Protein AF-A0A9X6NL57-F1 (afdb_monomer)

Radius of gyration: 14.7 Å; Cα contacts (8 Å, |Δi|>4): 75; chains: 1; bounding box: 34×46×28 Å

Nearest PDB structures (foldseek):
  8tac-assembly2_B  TM=9.325E-01  e=3.168E-02  synthetic construct
  3zkc-assembly1_A  TM=8.499E-01  e=8.938E-02  Bacillus subtilis subsp. subtilis str. 168
  5j9i-assembly2_C  TM=7.681E-01  e=7.965E-02  Vibrio cholerae
  4ia8-assembly1_B  TM=6.341E-01  e=4.742E-02  Enterobacter sp. RFL1396
  5jaa-assembly1_B  TM=6.156E-01  e=4.476E-02  Vibrio cholerae O1 biovar El Tor str. N16961

Secondary structure (DSSP, 8-state):
-----SS-----SS-GGGHHHHHHTTT--HHHHHHHHTS-HHHHHHHHHT--SS--HHHHHHHHHHHHHTT--HHHHHHHHHHHHHHHHTT---

Solvent-accessible surface area (backbone atoms only — not comparable to full-atom values): 5609 Å² total; per-residue (Å²): 136,85,77,87,73,86,77,70,82,86,72,71,94,71,46,30,43,52,49,50,29,59,32,56,78,68,75,47,51,57,58,56,50,12,62,74,57,74,51,51,41,67,59,44,52,42,21,47,71,56,81,35,79,67,62,56,72,70,54,43,53,45,52,53,49,51,30,60,77,69,68,57,52,70,68,59,38,52,50,42,48,52,51,48,53,54,40,44,76,70,68,45,94,120

Sequence (94 aa):
MLGDYKGLPYKPEIKPQMLRYIRLSRNLTQADVAGKLGVSQRMISEYESGNVEDFSPNVYARVEELKRRYRIDRVEIDSYRKLMEIKSRRGYKV

Foldseek 3Di:
DPDPPPPDPPDQPDALLLVVLLQVLVPHDLCRVCVQLVHDSVVSVCSNVCVGGHDDPSSSVSVVVSCVVVVPDPVSSVVSVVVVVVCVVVVHDD

Structure (mmCIF, N/CA/C/O backbone):
data_AF-A0A9X6NL57-F1
#
_entry.id   AF-A0A9X6NL57-F1
#
loop_
_atom_site.group_PDB
_atom_site.id
_atom_site.type_symbol
_atom_site.label_atom_id
_atom_site.label_alt_id
_atom_site.label_comp_id
_atom_site.label_asym_id
_atom_site.label_entity_id
_atom_site.label_seq_id
_atom_site.pdbx_PDB_ins_code
_atom_site.Cartn_x
_atom_site.Cartn_y
_atom_site.Cartn_z
_atom_site.occupancy
_atom_site.B_iso_or_equiv
_atom_site.auth_seq_id
_atom_site.auth_comp_id
_atom_site.auth_asym_id
_atom_site.auth_atom_id
_atom_site.pdbx_PDB_model_num
ATOM 1 N N . MET A 1 1 ? 22.754 -27.639 -18.074 1.00 37.41 1 MET A N 1
ATOM 2 C CA . MET A 1 1 ? 2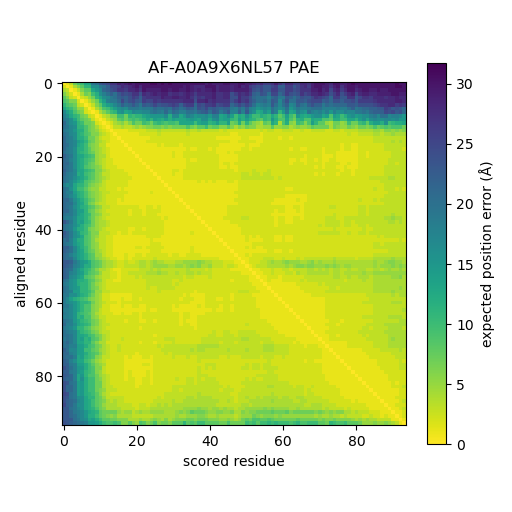3.411 -26.424 -17.552 1.00 37.41 1 MET A CA 1
ATOM 3 C C . MET A 1 1 ? 22.545 -25.867 -16.433 1.00 37.41 1 MET A C 1
ATOM 5 O O . MET A 1 1 ? 21.515 -25.276 -16.722 1.00 37.41 1 MET A O 1
ATOM 9 N N . LEU A 1 2 ? 22.893 -26.136 -15.172 1.00 44.88 2 LEU A N 1
ATOM 10 C CA . LEU A 1 2 ? 22.291 -25.451 -14.026 1.00 44.88 2 LEU A CA 1
ATOM 11 C C . LEU A 1 2 ? 23.082 -24.157 -13.830 1.00 44.88 2 LEU A C 1
ATOM 13 O O . LEU A 1 2 ? 24.257 -24.218 -13.492 1.00 44.88 2 LEU A O 1
ATOM 17 N N . GLY A 1 3 ? 22.472 -23.017 -14.150 1.00 47.06 3 GLY A N 1
ATOM 18 C CA . GLY A 1 3 ? 23.112 -21.711 -14.026 1.00 47.06 3 GLY A CA 1
ATOM 19 C C . GLY A 1 3 ? 23.390 -21.365 -12.565 1.00 47.06 3 GLY A C 1
ATOM 20 O O . GLY A 1 3 ? 22.487 -21.397 -11.727 1.00 47.06 3 GLY A O 1
ATOM 21 N N . ASP A 1 4 ? 24.645 -21.028 -12.282 1.00 48.81 4 ASP A N 1
ATOM 22 C CA . ASP A 1 4 ? 25.125 -20.484 -11.018 1.00 48.81 4 ASP A CA 1
ATOM 23 C C . ASP A 1 4 ? 24.477 -19.119 -10.726 1.00 48.81 4 ASP A C 1
ATOM 25 O O . ASP A 1 4 ? 24.979 -18.069 -11.114 1.00 48.81 4 ASP A O 1
ATOM 29 N N . TYR A 1 5 ? 23.358 -19.116 -9.996 1.00 51.66 5 TYR A N 1
ATOM 30 C CA . TYR A 1 5 ? 22.769 -17.899 -9.411 1.00 51.66 5 TYR A CA 1
ATOM 31 C C . TYR A 1 5 ? 23.273 -17.624 -7.981 1.00 51.66 5 TYR A C 1
ATOM 33 O O . TYR A 1 5 ? 22.676 -16.845 -7.238 1.00 51.66 5 TYR A O 1
ATOM 41 N N . LYS A 1 6 ? 24.376 -18.255 -7.561 1.00 47.62 6 LYS A N 1
ATOM 42 C CA . LYS A 1 6 ? 25.032 -17.985 -6.274 1.00 47.62 6 LYS A CA 1
ATOM 43 C C . LYS A 1 6 ? 25.957 -16.771 -6.409 1.00 47.62 6 LYS A C 1
ATOM 45 O O . LYS A 1 6 ? 27.160 -16.934 -6.559 1.00 47.62 6 LYS A O 1
ATOM 50 N N . GLY A 1 7 ? 25.411 -15.555 -6.366 1.00 57.38 7 GLY A N 1
ATOM 51 C CA . GLY A 1 7 ? 26.264 -14.360 -6.261 1.00 57.38 7 GLY A CA 1
ATOM 52 C C . GLY A 1 7 ? 25.703 -13.045 -6.788 1.00 57.38 7 GLY A C 1
ATOM 53 O O . GLY A 1 7 ? 26.331 -12.011 -6.585 1.00 57.38 7 GLY A O 1
ATOM 54 N N . LEU A 1 8 ? 24.533 -13.035 -7.428 1.00 55.00 8 LEU A N 1
ATOM 55 C CA . LEU A 1 8 ? 23.876 -11.772 -7.758 1.00 55.00 8 LEU A CA 1
ATO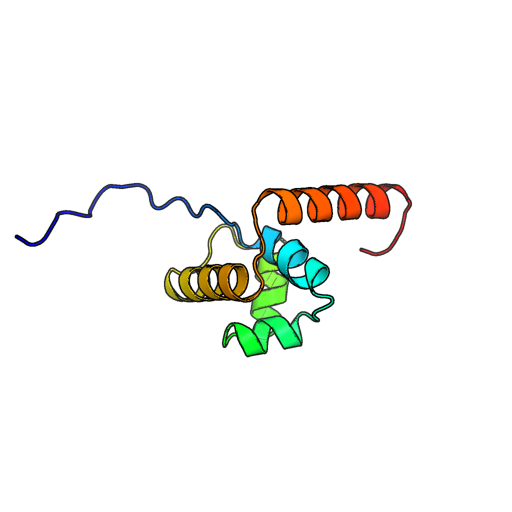M 56 C C . LEU A 1 8 ? 23.180 -11.237 -6.496 1.00 55.00 8 LEU A C 1
ATOM 58 O O . LEU A 1 8 ? 22.339 -11.951 -5.943 1.00 55.00 8 LEU A O 1
ATOM 62 N N . PRO A 1 9 ? 23.496 -10.019 -6.013 1.00 56.03 9 PRO A N 1
ATOM 63 C CA . PRO A 1 9 ? 22.764 -9.434 -4.901 1.00 56.03 9 PRO A CA 1
ATOM 64 C C . PRO A 1 9 ? 21.323 -9.209 -5.357 1.00 56.03 9 PRO A C 1
ATOM 66 O O . PRO A 1 9 ? 21.037 -8.320 -6.161 1.00 56.03 9 PRO A O 1
ATOM 69 N N . TYR A 1 10 ? 20.409 -10.050 -4.876 1.00 62.28 10 TYR A N 1
ATOM 70 C CA . TYR A 1 10 ? 18.983 -9.861 -5.088 1.00 62.28 10 TYR A CA 1
ATOM 71 C C . TYR A 1 10 ? 18.579 -8.545 -4.424 1.00 62.28 10 TYR A C 1
ATOM 73 O O . TYR A 1 10 ? 18.503 -8.449 -3.201 1.00 62.28 10 TYR A O 1
ATOM 81 N N . LYS A 1 11 ? 18.373 -7.511 -5.242 1.00 65.50 11 LYS A N 1
ATOM 82 C CA . LYS A 1 11 ? 17.929 -6.193 -4.798 1.00 65.50 11 LYS A CA 1
ATOM 83 C C . LYS A 1 11 ? 16.501 -5.979 -5.292 1.00 65.50 11 LYS A C 1
ATOM 85 O O . LYS A 1 11 ? 16.322 -5.719 -6.482 1.00 65.50 11 LYS A O 1
ATOM 90 N N . PRO A 1 12 ? 15.486 -6.088 -4.417 1.00 72.88 12 PRO A N 1
ATOM 91 C CA . PRO A 1 12 ? 14.104 -5.866 -4.814 1.00 72.88 12 PRO A CA 1
ATOM 92 C C . PRO A 1 12 ? 13.917 -4.454 -5.357 1.00 72.88 12 PRO A C 1
ATOM 94 O O . PRO A 1 12 ? 14.308 -3.475 -4.716 1.00 72.88 12 PRO A O 1
ATOM 97 N N . GLU A 1 13 ? 13.276 -4.339 -6.518 1.00 83.50 13 GLU A N 1
ATOM 98 C CA . GLU A 1 13 ? 12.913 -3.035 -7.083 1.00 83.50 13 GLU A CA 1
ATOM 99 C C . GLU A 1 13 ? 11.893 -2.313 -6.182 1.00 83.50 13 GLU A C 1
ATOM 101 O O . GLU A 1 13 ? 11.917 -1.088 -6.033 1.00 83.50 13 GLU A O 1
ATOM 106 N N . ILE A 1 14 ? 11.013 -3.086 -5.539 1.00 91.00 14 ILE A N 1
ATOM 107 C CA . ILE A 1 14 ? 9.975 -2.615 -4.622 1.00 91.00 14 ILE A CA 1
ATOM 108 C C . ILE A 1 14 ? 10.305 -3.078 -3.210 1.00 91.00 14 ILE A C 1
ATOM 110 O O . ILE A 1 14 ? 10.463 -4.273 -2.959 1.00 91.00 14 ILE A O 1
ATOM 114 N N . LYS A 1 15 ? 10.358 -2.121 -2.285 1.00 95.00 15 LYS A N 1
ATOM 115 C CA . LYS A 1 15 ? 10.609 -2.362 -0.863 1.00 95.00 15 LYS A CA 1
ATOM 116 C C . LYS A 1 15 ? 9.299 -2.468 -0.065 1.00 95.00 15 LYS A C 1
ATOM 118 O O . LYS A 1 15 ? 8.306 -1.866 -0.486 1.00 95.00 15 LYS A O 1
ATOM 123 N N . PRO A 1 16 ? 9.277 -3.167 1.085 1.00 96.50 16 PRO A N 1
ATOM 124 C CA . PRO A 1 16 ? 8.080 -3.345 1.915 1.00 96.50 16 PRO A CA 1
ATOM 125 C C . PRO A 1 16 ? 7.312 -2.062 2.238 1.00 96.50 16 PRO A C 1
ATOM 127 O O . PRO A 1 16 ? 6.101 -2.003 2.018 1.00 96.50 16 PRO A O 1
ATOM 130 N N . GLN A 1 17 ? 8.011 -0.992 2.616 1.00 95.50 17 GLN A N 1
ATOM 131 C CA . GLN A 1 17 ? 7.399 0.303 2.933 1.00 95.50 17 GLN A CA 1
ATOM 132 C C . GLN A 1 17 ? 6.621 0.927 1.762 1.00 95.50 17 GLN A C 1
ATOM 134 O O . GLN A 1 17 ? 5.714 1.736 1.964 1.00 95.50 17 GLN A O 1
ATOM 139 N N . MET A 1 18 ? 6.935 0.537 0.523 1.00 96.25 18 MET A N 1
ATOM 140 C CA . MET A 1 18 ? 6.252 1.034 -0.673 1.00 96.25 18 MET A CA 1
ATOM 141 C C . MET A 1 18 ? 4.871 0.400 -0.868 1.00 96.25 18 MET A C 1
ATOM 143 O O . MET A 1 18 ? 4.055 0.933 -1.625 1.00 96.25 18 MET A O 1
ATOM 147 N N . LEU A 1 19 ? 4.582 -0.708 -0.176 1.00 96.75 19 LEU A N 1
ATOM 148 C CA . LEU A 1 19 ? 3.310 -1.420 -0.281 1.00 96.75 19 LEU A CA 1
ATOM 149 C C . LEU A 1 19 ? 2.124 -0.532 0.099 1.00 96.75 19 LEU A C 1
ATOM 151 O O . LEU A 1 19 ? 1.062 -0.617 -0.517 1.00 96.75 19 LEU A O 1
ATOM 155 N N . ARG A 1 20 ? 2.342 0.401 1.029 1.00 97.00 20 ARG A N 1
ATOM 156 C CA . ARG A 1 20 ? 1.362 1.415 1.408 1.00 97.00 20 ARG A CA 1
A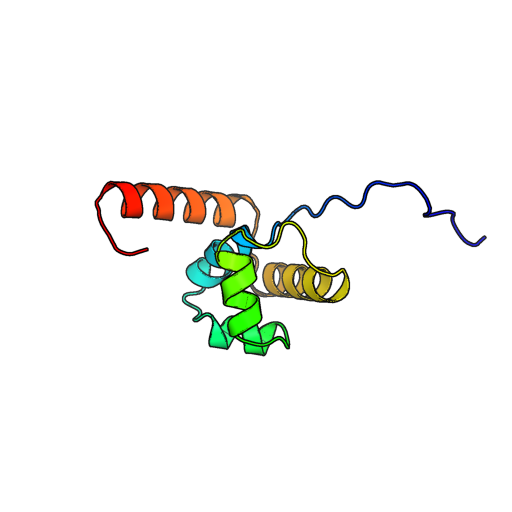TOM 157 C C . ARG A 1 20 ? 0.911 2.270 0.228 1.00 97.00 20 ARG A C 1
ATOM 159 O O . ARG A 1 20 ? -0.273 2.560 0.100 1.00 97.00 20 ARG A O 1
ATOM 166 N N . TYR A 1 21 ? 1.831 2.680 -0.639 1.00 96.94 21 TYR A N 1
ATOM 167 C CA . TYR A 1 21 ? 1.511 3.543 -1.779 1.00 96.94 21 TYR A CA 1
ATOM 168 C C . TYR A 1 21 ? 0.756 2.770 -2.861 1.00 96.94 21 TYR A C 1
ATOM 170 O O . TYR A 1 21 ? -0.242 3.267 -3.371 1.00 96.94 21 TYR A O 1
ATOM 178 N N . ILE A 1 22 ? 1.168 1.524 -3.121 1.00 96.38 22 ILE A N 1
ATOM 179 C CA . ILE A 1 22 ? 0.464 0.584 -4.011 1.00 96.38 22 ILE A CA 1
ATOM 180 C C . ILE A 1 22 ? -0.974 0.367 -3.522 1.00 96.38 22 ILE A C 1
ATOM 182 O O . ILE A 1 22 ? -1.930 0.424 -4.290 1.00 96.38 22 ILE A O 1
ATOM 186 N N . ARG A 1 23 ? -1.138 0.140 -2.217 1.00 97.19 23 ARG A N 1
ATOM 187 C CA . ARG A 1 23 ? -2.433 -0.071 -1.575 1.00 97.19 23 ARG A CA 1
ATOM 188 C C . ARG A 1 23 ? -3.345 1.148 -1.714 1.00 97.19 23 ARG A C 1
ATOM 190 O O . ARG A 1 23 ? -4.498 1.030 -2.134 1.00 97.19 23 ARG A O 1
ATOM 197 N N . LEU A 1 24 ? -2.832 2.318 -1.341 1.00 96.12 24 LEU A N 1
ATOM 198 C CA . LEU A 1 24 ? -3.593 3.564 -1.352 1.00 96.12 24 LEU A CA 1
ATOM 199 C C . LEU A 1 24 ? -3.939 4.019 -2.771 1.00 96.12 24 LEU A C 1
ATOM 201 O O . LEU A 1 24 ? -4.990 4.628 -2.951 1.00 96.12 24 LEU A O 1
ATOM 205 N N . SER A 1 25 ? -3.133 3.675 -3.782 1.00 96.31 25 SER A N 1
ATOM 206 C CA . SER A 1 25 ? -3.455 3.999 -5.176 1.00 96.31 25 SER A CA 1
ATOM 207 C C . SER A 1 25 ? -4.666 3.257 -5.732 1.00 96.31 25 SER A C 1
ATOM 209 O O . SER A 1 25 ? -5.236 3.640 -6.756 1.00 96.31 25 SER A O 1
ATOM 211 N N . ARG A 1 26 ? -5.122 2.227 -5.019 1.00 96.44 26 ARG A N 1
ATOM 212 C CA . ARG A 1 26 ? -6.331 1.465 -5.337 1.00 96.44 26 ARG A CA 1
ATOM 213 C C . ARG A 1 26 ? -7.368 1.498 -4.213 1.00 96.44 26 ARG A C 1
ATOM 215 O O . ARG A 1 26 ? -8.280 0.680 -4.220 1.00 96.44 26 ARG A O 1
ATOM 222 N N . ASN A 1 27 ? -7.255 2.444 -3.274 1.00 96.12 27 ASN A N 1
ATOM 223 C CA . ASN A 1 27 ? -8.171 2.612 -2.137 1.00 96.12 27 ASN A CA 1
ATOM 224 C C . ASN A 1 27 ? -8.369 1.335 -1.299 1.00 96.12 27 ASN A C 1
ATOM 226 O O . ASN A 1 27 ? -9.445 1.097 -0.758 1.00 96.12 27 ASN A O 1
ATOM 230 N N . LEU A 1 28 ? -7.334 0.502 -1.196 1.00 97.06 28 LEU A N 1
ATOM 231 C CA . LEU A 1 28 ? -7.407 -0.765 -0.477 1.00 97.06 28 LEU A CA 1
ATOM 232 C C . LEU A 1 28 ? -7.070 -0.582 1.014 1.00 97.06 28 LEU A C 1
ATOM 234 O O . LEU A 1 28 ? -6.229 0.242 1.398 1.00 97.06 28 LEU A O 1
ATOM 238 N N . THR A 1 29 ? -7.686 -1.385 1.878 1.00 98.00 29 THR A N 1
ATOM 239 C CA . THR A 1 29 ? -7.290 -1.508 3.289 1.00 98.00 29 THR A CA 1
ATOM 240 C C . THR A 1 29 ? -6.116 -2.478 3.443 1.00 98.00 29 THR A C 1
ATOM 242 O O . THR A 1 29 ? -5.770 -3.226 2.524 1.00 98.00 29 THR A O 1
ATOM 245 N N . GLN A 1 30 ? -5.451 -2.469 4.604 1.00 98.12 30 GLN A N 1
ATOM 246 C CA . GLN 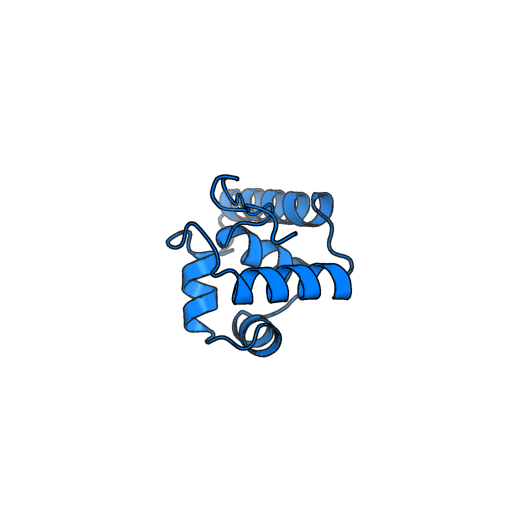A 1 30 ? -4.372 -3.430 4.870 1.00 98.12 30 GLN A CA 1
ATOM 247 C C . GLN A 1 30 ? -4.892 -4.875 4.855 1.00 98.12 30 GLN A C 1
ATOM 249 O O . GLN A 1 30 ? -4.178 -5.768 4.409 1.00 98.12 30 GLN A O 1
ATOM 254 N N . ALA A 1 31 ? -6.141 -5.100 5.280 1.00 98.31 31 ALA A N 1
ATOM 255 C CA . ALA A 1 31 ? -6.790 -6.406 5.211 1.00 98.31 31 ALA A CA 1
ATOM 256 C C . ALA A 1 31 ? -7.046 -6.846 3.759 1.00 98.31 31 ALA A C 1
ATOM 258 O O . ALA A 1 31 ? -6.783 -7.998 3.420 1.00 98.31 31 ALA A O 1
ATOM 259 N N . ASP A 1 32 ? -7.463 -5.929 2.878 1.00 98.31 32 ASP A N 1
ATOM 260 C CA . ASP A 1 32 ? -7.674 -6.247 1.459 1.00 98.31 32 ASP A CA 1
ATOM 261 C C . ASP A 1 32 ? -6.374 -6.676 0.777 1.00 98.31 32 ASP A C 1
ATOM 263 O O . ASP A 1 32 ? -6.342 -7.660 0.036 1.00 98.31 32 ASP A O 1
ATOM 267 N N . VAL A 1 33 ? -5.284 -5.943 1.025 1.00 97.94 33 VAL A N 1
ATOM 268 C CA . VAL A 1 33 ? -3.968 -6.288 0.471 1.00 97.94 33 VAL A CA 1
ATOM 269 C C . VAL A 1 33 ? -3.444 -7.581 1.079 1.00 97.94 33 VAL A C 1
ATOM 271 O O . VAL A 1 33 ? -2.909 -8.405 0.344 1.00 97.94 33 VAL A O 1
ATOM 274 N N . ALA A 1 34 ? -3.652 -7.809 2.377 1.00 98.31 34 ALA A N 1
ATOM 275 C CA . ALA A 1 34 ? -3.297 -9.063 3.032 1.00 98.31 34 ALA A CA 1
ATOM 276 C C . ALA A 1 34 ? -3.993 -10.264 2.376 1.00 98.31 34 ALA A C 1
ATOM 278 O O . ALA A 1 34 ? -3.327 -11.234 2.020 1.00 98.31 34 ALA A O 1
ATOM 279 N N . GLY A 1 35 ? -5.304 -10.163 2.130 1.00 98.12 35 GLY A N 1
ATOM 280 C CA . GLY A 1 35 ? -6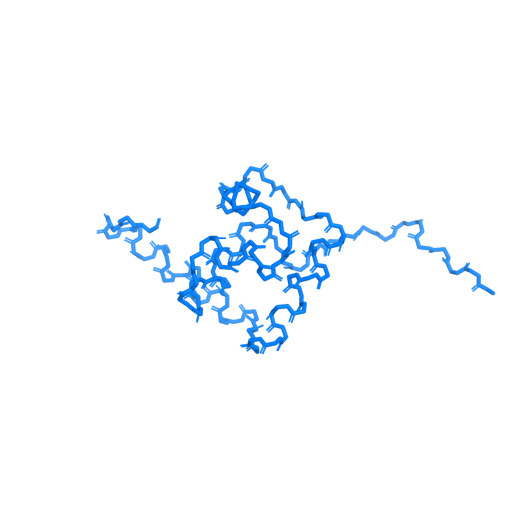.076 -11.198 1.441 1.00 98.12 35 GLY A CA 1
ATOM 281 C C . GLY A 1 35 ? -5.588 -11.442 0.012 1.00 98.12 35 GLY A C 1
ATOM 282 O O . GLY A 1 35 ? -5.407 -12.587 -0.392 1.00 98.12 35 GLY A O 1
ATOM 283 N N . LYS A 1 36 ? -5.286 -10.375 -0.740 1.00 97.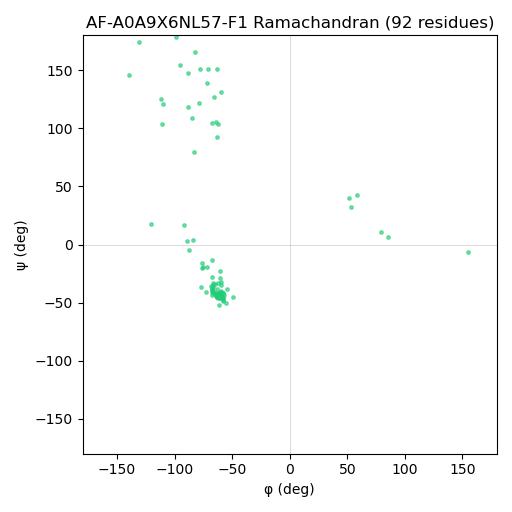06 36 LYS A N 1
ATOM 284 C CA . LYS A 1 36 ? -4.745 -10.481 -2.110 1.00 97.06 36 LYS A CA 1
ATOM 285 C C . LYS A 1 36 ? -3.348 -11.090 -2.152 1.00 97.06 36 LYS A C 1
ATOM 287 O O . LYS A 1 36 ? -3.035 -11.826 -3.080 1.00 97.06 36 LYS A O 1
ATOM 292 N N . LEU A 1 37 ? -2.516 -10.771 -1.165 1.00 97.06 37 LEU A N 1
ATOM 293 C CA . LEU A 1 37 ? -1.164 -11.296 -1.052 1.00 97.06 37 LEU A CA 1
ATOM 294 C C . LEU A 1 37 ? -1.114 -12.625 -0.310 1.00 97.06 37 LEU A C 1
ATOM 296 O O . LEU A 1 37 ? -0.033 -13.180 -0.250 1.00 97.06 37 LEU A O 1
ATOM 300 N N . GLY A 1 38 ? -2.205 -13.154 0.250 1.00 97.31 38 GLY A N 1
ATOM 301 C CA . GLY A 1 38 ? -2.199 -14.397 1.029 1.00 97.31 38 GLY A CA 1
ATOM 302 C C . GLY A 1 38 ? -1.267 -14.346 2.246 1.00 97.31 38 GLY A C 1
ATOM 303 O O . GLY A 1 38 ? -0.493 -15.279 2.472 1.00 97.31 38 GLY A O 1
ATOM 304 N N . VAL A 1 39 ? -1.279 -13.231 2.978 1.00 97.38 39 VAL A N 1
ATOM 305 C CA . VAL A 1 39 ? -0.526 -13.021 4.228 1.00 97.38 39 VAL A CA 1
ATOM 306 C C . VAL A 1 39 ? -1.453 -12.458 5.307 1.00 97.38 39 VAL A C 1
ATOM 308 O O . VAL A 1 39 ? -2.611 -12.150 5.040 1.00 97.38 39 VAL A O 1
ATOM 311 N N . SER A 1 40 ? -0.970 -12.315 6.542 1.00 98.12 40 SER A N 1
ATOM 312 C CA . SER A 1 40 ? -1.760 -11.690 7.608 1.00 98.12 40 SER A CA 1
ATOM 313 C C . SER A 1 40 ? -1.777 -10.162 7.481 1.00 98.12 40 SER A C 1
ATOM 315 O O . SER A 1 40 ? -0.807 -9.551 7.032 1.00 98.12 40 SER A O 1
ATOM 317 N N . GLN A 1 41 ? -2.853 -9.516 7.942 1.00 98.12 41 GLN A N 1
ATOM 318 C CA . GLN A 1 41 ? -2.918 -8.048 7.996 1.00 98.12 41 GLN A CA 1
ATOM 319 C C . GLN A 1 41 ? -1.803 -7.461 8.876 1.00 98.12 41 GLN A C 1
ATOM 321 O O . GLN A 1 41 ? -1.227 -6.432 8.525 1.00 98.12 41 GLN A O 1
ATOM 326 N N . ARG A 1 42 ? -1.420 -8.157 9.954 1.00 97.56 42 ARG A N 1
ATOM 327 C CA . ARG A 1 42 ? -0.269 -7.783 10.786 1.00 97.56 42 ARG A CA 1
ATOM 328 C C . ARG A 1 42 ? 1.024 -7.706 9.974 1.00 97.56 42 ARG A C 1
ATOM 330 O O . ARG A 1 42 ? 1.776 -6.754 10.132 1.00 97.56 42 ARG A O 1
ATOM 337 N N . MET A 1 43 ? 1.268 -8.672 9.088 1.00 97.19 43 MET A N 1
ATOM 338 C CA . MET A 1 43 ? 2.456 -8.674 8.231 1.00 97.19 43 MET A CA 1
ATOM 339 C C . MET A 1 43 ? 2.472 -7.469 7.281 1.00 97.19 43 MET A C 1
ATOM 341 O O . MET A 1 43 ? 3.518 -6.857 7.098 1.00 97.19 43 MET A O 1
ATOM 345 N N . ILE A 1 44 ? 1.312 -7.067 6.747 1.00 98.00 44 ILE A N 1
ATOM 346 C CA . ILE A 1 44 ? 1.193 -5.824 5.966 1.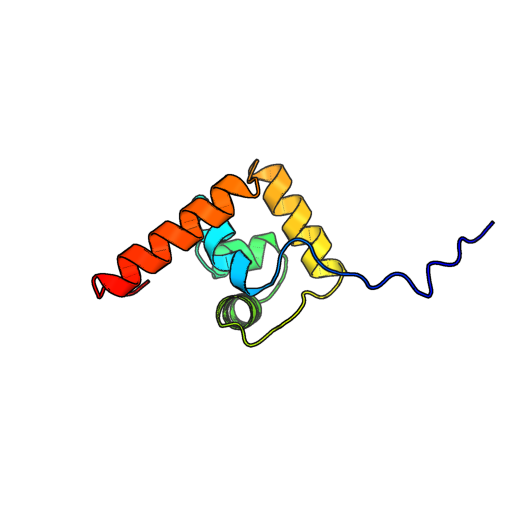00 98.00 44 ILE A CA 1
ATOM 347 C C . ILE A 1 44 ? 1.545 -4.603 6.818 1.00 98.00 44 ILE A C 1
ATOM 349 O O . ILE A 1 44 ? 2.278 -3.736 6.357 1.00 98.00 44 ILE A O 1
ATOM 353 N N . SER A 1 45 ? 1.072 -4.542 8.065 1.00 97.50 45 SER A N 1
ATOM 354 C CA . SER A 1 45 ? 1.411 -3.441 8.971 1.00 97.50 45 SER A CA 1
ATOM 355 C C . SER A 1 45 ? 2.919 -3.337 9.235 1.00 97.50 45 SER A C 1
ATOM 357 O O . SER A 1 45 ? 3.443 -2.228 9.245 1.00 97.50 45 SER A O 1
ATOM 359 N N . GLU A 1 46 ? 3.620 -4.461 9.415 1.00 96.81 46 GLU A N 1
ATOM 360 C CA . GLU A 1 46 ? 5.085 -4.483 9.593 1.00 96.81 46 GLU A CA 1
ATOM 361 C C . GLU A 1 46 ? 5.841 -4.079 8.320 1.00 96.81 46 GLU A C 1
ATOM 363 O O . GLU A 1 46 ? 6.864 -3.400 8.380 1.00 96.81 46 GLU A O 1
ATOM 368 N N . TYR A 1 47 ? 5.334 -4.459 7.146 1.00 97.25 47 TYR A N 1
ATOM 369 C CA . TYR A 1 47 ? 5.892 -3.987 5.880 1.00 97.25 47 TYR A CA 1
ATOM 370 C C . TYR A 1 47 ? 5.741 -2.472 5.729 1.00 97.25 47 TYR A C 1
ATOM 372 O O . TYR A 1 47 ? 6.689 -1.791 5.347 1.00 97.25 47 TYR A O 1
ATOM 380 N N . GLU A 1 48 ? 4.566 -1.930 6.052 1.00 96.12 48 GLU A N 1
ATOM 381 C CA . GLU A 1 48 ? 4.269 -0.504 5.892 1.00 96.12 48 GLU A CA 1
ATOM 382 C C . GLU A 1 48 ? 4.914 0.392 6.961 1.00 96.12 48 GLU A C 1
ATOM 384 O O . GLU A 1 48 ? 5.049 1.594 6.722 1.00 96.12 48 GLU A O 1
ATOM 389 N N . SER A 1 49 ? 5.315 -0.153 8.115 1.00 94.56 49 SER A N 1
ATOM 390 C CA . SER A 1 49 ? 5.989 0.607 9.180 1.00 94.56 49 SER A CA 1
ATOM 391 C C . SER A 1 49 ? 7.453 0.925 8.865 1.00 94.56 49 SER A C 1
ATOM 393 O O . SER A 1 49 ? 8.015 1.838 9.464 1.00 94.56 49 SER A O 1
ATOM 395 N N . GLY A 1 50 ? 8.064 0.197 7.923 1.00 91.19 50 GLY A N 1
ATOM 396 C CA . GLY A 1 50 ? 9.492 0.298 7.613 1.00 91.19 50 GLY A CA 1
ATOM 397 C C . GLY A 1 50 ? 10.392 -0.559 8.507 1.00 91.19 50 GLY A C 1
ATOM 398 O O . GLY A 1 50 ? 11.609 -0.476 8.378 1.00 91.19 50 GLY A O 1
ATOM 399 N N . ASN A 1 51 ? 9.819 -1.406 9.373 1.00 91.62 51 ASN A N 1
ATOM 400 C CA . ASN A 1 51 ? 10.582 -2.343 10.211 1.00 91.62 51 ASN A CA 1
ATOM 401 C C . ASN A 1 51 ? 11.180 -3.510 9.413 1.00 91.62 51 ASN A C 1
ATOM 403 O O . ASN A 1 51 ? 12.085 -4.191 9.889 1.00 91.62 51 ASN A O 1
ATOM 407 N N . VAL A 1 52 ? 10.645 -3.776 8.220 1.00 93.81 52 VAL A N 1
ATOM 408 C CA . VAL A 1 52 ? 11.091 -4.864 7.352 1.00 93.81 52 VAL A CA 1
ATOM 409 C C . VAL A 1 52 ? 11.799 -4.287 6.137 1.00 93.81 52 VAL A C 1
ATOM 411 O O . VAL A 1 52 ? 11.204 -3.549 5.355 1.00 93.81 52 VAL A O 1
ATOM 414 N N . GLU A 1 53 ? 13.061 -4.668 5.957 1.00 91.25 53 GLU A N 1
ATOM 415 C CA . GLU A 1 53 ? 13.890 -4.160 4.864 1.00 91.25 53 GLU A CA 1
ATOM 416 C C . GLU A 1 53 ? 13.566 -4.816 3.514 1.00 91.25 53 GLU A C 1
ATOM 418 O O . GLU A 1 53 ? 13.562 -4.140 2.482 1.00 91.25 53 GLU A O 1
ATOM 423 N N . ASP A 1 54 ? 13.249 -6.115 3.518 1.00 92.62 54 ASP A N 1
ATOM 424 C CA . ASP A 1 54 ? 13.008 -6.900 2.309 1.00 92.62 54 ASP A CA 1
ATOM 425 C C . ASP A 1 54 ? 11.837 -7.875 2.454 1.00 92.62 54 ASP A C 1
ATOM 427 O O . ASP A 1 54 ? 11.587 -8.466 3.507 1.00 92.62 54 ASP A O 1
ATOM 431 N N . PHE A 1 55 ? 11.115 -8.075 1.352 1.00 92.69 55 PHE A N 1
ATOM 432 C CA . PHE A 1 55 ? 10.125 -9.140 1.250 1.00 92.69 55 PHE A CA 1
ATOM 433 C C . PHE A 1 55 ? 10.809 -10.508 1.179 1.00 92.69 55 PHE A C 1
ATOM 435 O O . PHE A 1 55 ? 11.875 -10.654 0.579 1.00 92.69 55 PHE A O 1
ATOM 442 N N . SER A 1 56 ? 10.128 -11.551 1.660 1.00 92.19 56 SER A N 1
ATOM 443 C CA . SER A 1 56 ? 10.491 -12.908 1.247 1.00 92.19 56 SER A CA 1
ATOM 444 C C . SER A 1 56 ? 10.268 -13.071 -0.268 1.00 92.19 56 SER A C 1
ATOM 446 O O . SER A 1 56 ? 9.358 -12.436 -0.817 1.00 92.19 56 SER A O 1
ATOM 448 N N . PRO A 1 57 ? 11.025 -13.939 -0.968 1.00 91.62 57 PRO A N 1
ATOM 449 C CA . PRO A 1 57 ? 10.901 -14.098 -2.422 1.00 91.62 57 PRO A CA 1
ATOM 450 C C . PRO A 1 57 ? 9.473 -14.409 -2.891 1.00 91.62 57 PRO A C 1
ATOM 452 O O . PRO A 1 57 ? 9.002 -13.875 -3.893 1.00 91.62 57 PRO A O 1
ATOM 455 N N . ASN A 1 58 ? 8.747 -15.227 -2.125 1.00 93.94 58 ASN A N 1
ATOM 456 C CA . ASN A 1 58 ? 7.367 -15.592 -2.431 1.00 93.94 58 ASN A CA 1
ATOM 457 C C . ASN A 1 58 ? 6.413 -14.387 -2.295 1.00 93.94 58 ASN A C 1
ATOM 459 O O . ASN A 1 58 ? 5.560 -14.162 -3.153 1.00 93.94 58 ASN A O 1
ATOM 463 N N . VAL A 1 59 ? 6.557 -13.581 -1.238 1.00 95.38 59 VAL A N 1
ATOM 464 C CA . VAL A 1 59 ? 5.729 -12.377 -1.071 1.00 95.38 59 VAL A CA 1
ATOM 465 C C . VAL A 1 59 ? 6.063 -11.345 -2.147 1.00 95.38 59 VAL A C 1
ATOM 467 O O . VAL A 1 59 ? 5.146 -10.769 -2.726 1.00 95.38 59 VAL A O 1
ATOM 470 N N . TYR A 1 60 ? 7.343 -11.165 -2.482 1.00 95.81 60 TYR A N 1
ATOM 471 C CA . TYR A 1 60 ? 7.749 -10.258 -3.555 1.00 95.81 60 TYR A CA 1
ATOM 472 C C . TYR A 1 60 ? 7.116 -10.629 -4.901 1.00 95.81 60 TYR A C 1
ATOM 474 O O . TYR A 1 60 ? 6.554 -9.763 -5.568 1.00 95.81 60 TYR A O 1
ATOM 482 N N . ALA A 1 61 ? 7.127 -11.914 -5.271 1.00 95.31 61 ALA A N 1
ATOM 483 C CA . ALA A 1 61 ? 6.495 -12.381 -6.505 1.00 95.31 61 ALA A CA 1
ATOM 484 C C . ALA A 1 61 ? 4.995 -12.032 -6.557 1.00 95.31 61 ALA A C 1
ATOM 486 O O . ALA A 1 61 ? 4.503 -11.560 -7.583 1.00 95.31 61 ALA A O 1
ATOM 487 N N . ARG A 1 62 ? 4.286 -12.187 -5.431 1.00 97.06 62 ARG A N 1
ATOM 488 C CA . ARG A 1 62 ? 2.868 -11.814 -5.303 1.00 97.06 62 ARG A CA 1
ATOM 489 C C . ARG A 1 62 ? 2.651 -10.299 -5.379 1.00 97.06 62 ARG A C 1
ATOM 491 O O . ARG A 1 62 ? 1.691 -9.855 -6.002 1.00 97.06 62 ARG A O 1
ATOM 498 N N . VAL A 1 63 ? 3.543 -9.494 -4.798 1.00 96.69 63 VAL A N 1
ATOM 499 C CA . VAL A 1 63 ? 3.502 -8.022 -4.907 1.00 96.69 63 VAL A CA 1
ATOM 500 C C . VAL A 1 63 ? 3.717 -7.571 -6.354 1.00 96.69 63 VAL A C 1
ATOM 502 O O . VAL A 1 63 ? 2.993 -6.703 -6.841 1.00 96.69 63 VAL A O 1
ATOM 505 N N . GLU A 1 64 ? 4.663 -8.181 -7.065 1.00 95.81 64 GLU A N 1
ATOM 506 C CA . GLU A 1 64 ? 4.903 -7.905 -8.483 1.00 95.81 64 GLU A CA 1
ATOM 507 C C . GLU A 1 64 ? 3.701 -8.288 -9.355 1.00 95.81 64 GLU A C 1
ATOM 509 O O . GLU A 1 64 ? 3.292 -7.515 -10.224 1.00 95.81 64 GLU A O 1
ATOM 514 N N . GLU A 1 65 ? 3.071 -9.435 -9.095 1.00 96.31 65 GLU A N 1
ATOM 515 C CA . GLU A 1 65 ? 1.831 -9.817 -9.773 1.00 96.31 65 GLU A CA 1
ATOM 516 C C . GLU A 1 65 ? 0.701 -8.813 -9.500 1.00 96.31 65 GLU A C 1
ATOM 518 O O . GLU A 1 65 ? 0.005 -8.389 -10.426 1.00 96.31 65 GLU A O 1
ATOM 523 N N . LEU A 1 66 ? 0.549 -8.380 -8.245 1.00 96.06 66 LEU A N 1
ATOM 524 C CA . LEU A 1 66 ? -0.454 -7.398 -7.843 1.00 96.06 66 LEU A CA 1
ATOM 525 C C . LEU A 1 66 ? -0.269 -6.066 -8.584 1.00 96.06 66 LEU A C 1
ATOM 527 O O . LEU A 1 66 ? -1.241 -5.517 -9.109 1.00 96.06 66 LEU A O 1
ATOM 531 N N . LYS A 1 67 ? 0.975 -5.573 -8.683 1.00 96.50 67 LYS A N 1
ATOM 532 C CA . LYS A 1 67 ? 1.319 -4.368 -9.457 1.00 96.50 67 LYS A CA 1
ATOM 533 C C . LYS A 1 67 ? 0.930 -4.515 -10.921 1.00 96.50 67 LYS A C 1
ATOM 535 O O . LYS A 1 67 ? 0.261 -3.634 -11.456 1.00 96.50 67 LYS A O 1
ATOM 540 N N . ARG A 1 68 ? 1.290 -5.637 -11.557 1.00 95.56 68 ARG A N 1
ATOM 541 C CA . ARG A 1 68 ? 0.939 -5.905 -12.964 1.00 95.56 68 ARG A CA 1
ATOM 542 C C . ARG A 1 68 ? -0.571 -5.940 -13.165 1.00 95.56 68 ARG A C 1
ATOM 544 O O . ARG A 1 68 ? -1.079 -5.288 -14.073 1.00 95.56 68 ARG A O 1
ATOM 551 N N . ARG A 1 69 ? -1.298 -6.639 -12.288 1.00 96.31 69 ARG A N 1
ATOM 552 C CA . ARG A 1 69 ? -2.763 -6.753 -12.339 1.00 96.31 69 ARG A CA 1
ATOM 553 C C . ARG A 1 69 ? -3.447 -5.392 -12.240 1.00 96.31 69 ARG A C 1
ATOM 555 O O . ARG A 1 69 ? -4.406 -5.138 -12.961 1.00 96.31 69 ARG A O 1
ATOM 562 N N . TYR A 1 70 ? -2.937 -4.513 -11.382 1.00 96.00 70 TYR A N 1
ATOM 563 C CA . TYR A 1 70 ? -3.461 -3.158 -11.214 1.00 96.00 70 TYR A CA 1
ATOM 564 C C . TYR A 1 70 ? -2.834 -2.112 -12.136 1.00 96.00 70 TYR A C 1
ATOM 566 O O . TYR A 1 70 ? -3.199 -0.940 -12.025 1.00 96.00 70 TYR A O 1
ATOM 574 N N . ARG A 1 71 ? -1.929 -2.521 -13.036 1.00 96.25 71 ARG A N 1
ATOM 575 C CA . ARG A 1 71 ? -1.179 -1.638 -13.940 1.00 96.25 71 ARG A CA 1
ATOM 576 C C . ARG A 1 71 ? -0.499 -0.482 -13.200 1.00 96.25 71 ARG A C 1
ATOM 578 O O . ARG A 1 71 ? -0.522 0.648 -13.663 1.00 96.25 71 ARG A O 1
ATOM 585 N N . ILE A 1 72 ? 0.057 -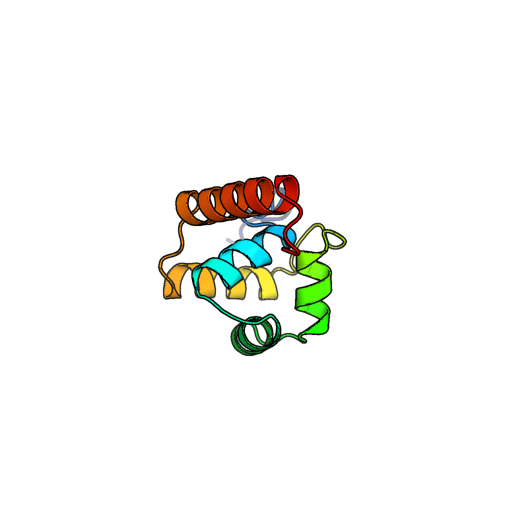0.779 -12.028 1.00 94.81 72 ILE A N 1
ATOM 586 C CA . ILE A 1 72 ? 0.764 0.197 -11.200 1.00 94.81 72 ILE A CA 1
ATOM 587 C C . ILE A 1 72 ? 2.226 0.210 -11.630 1.00 94.81 72 ILE A C 1
ATOM 589 O O . ILE A 1 72 ? 2.927 -0.800 -11.509 1.00 94.81 72 ILE A O 1
ATOM 593 N N . ASP A 1 73 ? 2.682 1.364 -12.100 1.00 93.00 73 ASP A N 1
ATOM 594 C CA . ASP A 1 73 ? 4.076 1.607 -12.446 1.00 93.00 73 ASP A CA 1
ATOM 595 C C . ASP A 1 73 ? 4.831 2.336 -11.320 1.00 93.00 73 ASP A C 1
ATOM 597 O O . ASP A 1 73 ? 4.293 2.659 -10.255 1.00 93.00 73 ASP A O 1
ATOM 601 N N . ARG A 1 74 ? 6.129 2.569 -11.539 1.00 91.00 74 ARG A N 1
ATOM 602 C CA . ARG A 1 74 ? 6.981 3.248 -10.561 1.00 91.00 74 ARG A CA 1
ATOM 603 C C . ARG A 1 74 ? 6.600 4.718 -10.362 1.00 91.00 74 ARG A C 1
ATOM 605 O O . ARG A 1 74 ? 6.685 5.211 -9.238 1.00 91.00 74 ARG A O 1
ATOM 612 N N . VAL A 1 75 ? 6.158 5.392 -11.423 1.00 92.81 75 VAL A N 1
ATOM 613 C CA . VAL A 1 75 ? 5.789 6.815 -11.408 1.00 92.81 75 VAL A CA 1
ATOM 614 C C . VAL A 1 75 ? 4.551 7.032 -10.542 1.00 92.81 75 VAL A C 1
ATOM 616 O O . VAL A 1 75 ? 4.511 7.966 -9.737 1.00 92.81 75 VAL A O 1
ATOM 619 N N . GLU A 1 76 ? 3.567 6.139 -10.639 1.00 94.62 76 GLU A N 1
ATOM 620 C CA . GLU A 1 76 ? 2.367 6.153 -9.808 1.00 94.62 76 GLU A CA 1
ATOM 621 C C . GLU A 1 76 ? 2.730 5.968 -8.326 1.00 94.62 76 GLU A C 1
ATOM 623 O O . GLU A 1 76 ? 2.290 6.744 -7.473 1.00 94.62 76 GLU A O 1
ATOM 628 N N . ILE A 1 77 ? 3.598 5.001 -8.011 1.00 95.44 77 ILE A N 1
ATOM 629 C CA . ILE A 1 77 ? 4.052 4.750 -6.635 1.00 95.44 77 ILE A CA 1
ATOM 630 C C . ILE A 1 77 ? 4.755 5.985 -6.049 1.00 95.44 77 ILE A C 1
ATOM 632 O O . ILE A 1 77 ? 4.451 6.395 -4.924 1.00 95.44 77 ILE A O 1
ATOM 636 N N . ASP A 1 78 ? 5.661 6.607 -6.807 1.00 94.94 78 ASP A N 1
ATOM 637 C CA . ASP A 1 78 ? 6.378 7.806 -6.364 1.00 94.94 78 ASP A CA 1
ATOM 638 C C . ASP A 1 78 ? 5.456 9.026 -6.212 1.00 94.94 78 ASP A C 1
ATOM 640 O O . ASP A 1 78 ? 5.623 9.823 -5.281 1.00 94.94 78 ASP A O 1
ATOM 644 N N . SER A 1 79 ? 4.427 9.136 -7.053 1.00 96.38 79 SER A N 1
ATOM 645 C CA . SER A 1 79 ? 3.394 10.171 -6.931 1.00 96.38 79 SER A CA 1
ATOM 646 C C . SER A 1 79 ? 2.612 10.033 -5.622 1.00 96.38 79 SER A C 1
ATOM 648 O O . SER A 1 79 ? 2.429 11.015 -4.896 1.00 96.38 79 SER A O 1
ATOM 650 N N . TYR A 1 80 ? 2.213 8.809 -5.259 1.00 96.50 80 TYR A N 1
ATOM 651 C CA . TYR A 1 80 ? 1.530 8.545 -3.989 1.00 96.50 80 TYR A CA 1
ATOM 652 C C . TYR A 1 80 ? 2.439 8.758 -2.779 1.00 96.50 80 TYR A C 1
ATOM 654 O O . TYR A 1 80 ? 1.986 9.323 -1.780 1.00 96.50 80 TYR A O 1
ATOM 662 N N . ARG A 1 81 ? 3.725 8.399 -2.869 1.00 95.94 81 ARG A N 1
ATOM 663 C CA . ARG A 1 81 ? 4.717 8.749 -1.841 1.00 95.94 81 ARG A CA 1
ATOM 664 C C . ARG A 1 81 ? 4.751 10.257 -1.613 1.00 95.94 81 ARG A C 1
ATOM 666 O O . ARG A 1 81 ? 4.607 10.709 -0.476 1.00 95.94 81 ARG A O 1
ATOM 673 N N . LYS A 1 82 ? 4.863 11.044 -2.688 1.00 97.12 82 LYS A N 1
ATOM 674 C CA . LYS A 1 82 ? 4.905 12.508 -2.602 1.00 97.12 82 LYS A CA 1
ATOM 675 C C . LYS A 1 82 ? 3.624 13.092 -2.015 1.00 97.12 82 LYS A C 1
ATOM 677 O O . LYS A 1 82 ? 3.681 13.989 -1.174 1.00 97.12 82 LYS A O 1
ATOM 682 N N . LEU A 1 83 ? 2.471 12.560 -2.416 1.00 96.44 83 LEU A N 1
ATOM 683 C CA . LEU A 1 83 ? 1.178 12.960 -1.870 1.00 96.44 83 LEU A CA 1
ATOM 684 C C . LEU A 1 83 ? 1.100 12.707 -0.356 1.00 96.44 83 LEU A C 1
ATOM 686 O O . LEU A 1 83 ? 0.606 13.564 0.378 1.00 96.44 83 LEU A O 1
ATOM 690 N N . MET A 1 84 ? 1.601 11.562 0.123 1.00 94.38 84 MET A N 1
ATOM 691 C CA . MET A 1 84 ? 1.630 11.242 1.555 1.00 94.38 84 MET A CA 1
ATOM 692 C C . MET A 1 84 ? 2.569 12.165 2.335 1.00 94.38 84 MET A C 1
ATOM 694 O O . MET A 1 84 ? 2.190 12.639 3.404 1.00 94.38 84 MET A O 1
ATOM 698 N N . GLU A 1 85 ? 3.743 12.493 1.790 1.00 95.25 85 GLU A N 1
ATOM 699 C CA . GLU A 1 85 ? 4.653 13.477 2.395 1.00 95.25 85 GLU A CA 1
ATOM 700 C C . GLU A 1 85 ? 3.976 14.846 2.552 1.00 95.25 85 GLU A C 1
ATOM 702 O O . GLU A 1 85 ? 4.055 15.465 3.612 1.00 95.25 85 GLU A O 1
ATOM 707 N N . ILE A 1 86 ? 3.271 15.316 1.517 1.00 97.12 86 ILE A N 1
ATOM 708 C CA . ILE A 1 86 ? 2.546 16.595 1.556 1.00 97.12 86 ILE A CA 1
ATOM 709 C C . ILE A 1 86 ? 1.441 16.556 2.613 1.00 97.12 86 ILE A C 1
ATOM 711 O O . ILE A 1 86 ? 1.299 17.502 3.388 1.00 97.12 86 ILE A O 1
ATOM 715 N N . LYS A 1 87 ? 0.660 15.473 2.662 1.00 95.19 87 LYS A N 1
ATOM 716 C CA . LYS A 1 87 ? -0.415 15.322 3.648 1.00 95.19 87 LYS A CA 1
ATOM 717 C C . LYS A 1 87 ? 0.127 15.275 5.079 1.00 95.19 87 LYS A C 1
ATOM 719 O O . LYS A 1 87 ? -0.402 15.975 5.938 1.00 95.19 87 LYS A O 1
ATOM 724 N N . SER A 1 88 ? 1.209 14.536 5.313 1.00 94.00 88 SER A N 1
ATOM 725 C CA . SER A 1 88 ? 1.883 14.492 6.614 1.00 94.00 88 SER A CA 1
ATOM 726 C C . SER A 1 88 ? 2.375 15.878 7.043 1.00 94.00 88 SER A C 1
ATOM 728 O O . SER A 1 88 ? 2.094 16.301 8.160 1.00 94.00 88 SER A O 1
ATOM 730 N N . ARG A 1 89 ? 3.004 16.645 6.138 1.00 95.75 89 ARG A N 1
ATOM 731 C CA . ARG A 1 89 ? 3.442 18.031 6.413 1.00 95.75 89 ARG A CA 1
ATOM 732 C C . ARG A 1 89 ? 2.295 18.975 6.773 1.00 95.75 89 ARG A C 1
ATOM 734 O O . ARG A 1 89 ? 2.509 19.942 7.490 1.00 95.75 89 ARG A O 1
ATOM 741 N N . ARG A 1 90 ? 1.089 18.706 6.271 1.00 96.06 90 ARG A N 1
ATOM 742 C CA . ARG A 1 90 ? -0.135 19.460 6.590 1.00 96.06 90 ARG A CA 1
ATOM 743 C C . ARG A 1 90 ? -0.821 18.985 7.879 1.00 96.06 90 ARG A C 1
ATOM 745 O O . ARG A 1 90 ? -1.896 19.478 8.194 1.00 96.06 90 ARG A O 1
ATOM 752 N N . GLY A 1 91 ? -0.234 18.031 8.604 1.00 94.31 91 GLY A N 1
ATOM 753 C CA . GLY A 1 91 ? -0.781 17.499 9.854 1.00 94.31 91 GLY A CA 1
ATOM 754 C C . GLY A 1 91 ? -1.908 16.480 9.672 1.00 94.31 91 GLY A C 1
ATOM 755 O O . GLY A 1 91 ? -2.552 16.107 10.651 1.00 94.31 91 GLY A O 1
ATOM 756 N N . TYR A 1 92 ? -2.163 15.998 8.450 1.00 92.38 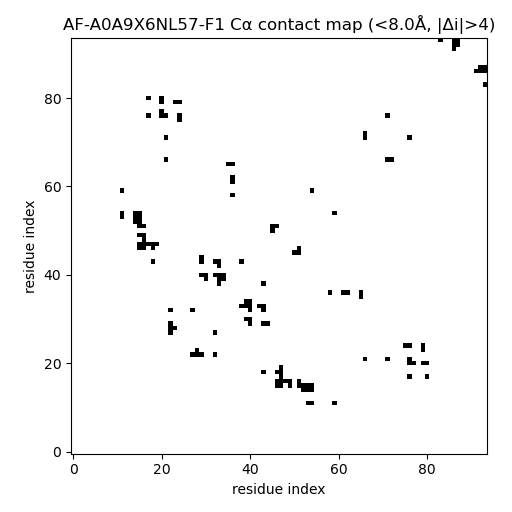92 TYR A N 1
ATOM 757 C CA . TYR A 1 92 ? -3.128 14.918 8.257 1.00 92.38 92 TYR A CA 1
ATOM 758 C C . TYR A 1 92 ? -2.565 13.602 8.788 1.00 92.38 92 TYR A C 1
ATOM 760 O O . TYR A 1 92 ? -1.410 13.253 8.529 1.00 92.38 92 TYR A O 1
ATOM 768 N N . LYS A 1 93 ? -3.425 12.826 9.455 1.00 85.31 93 LYS A N 1
ATOM 769 C CA . LYS A 1 93 ? -3.147 11.423 9.753 1.00 85.31 93 LYS A CA 1
ATOM 770 C C . LYS A 1 93 ? -3.141 10.655 8.435 1.00 85.31 93 LYS A C 1
ATOM 772 O O . LYS A 1 93 ? -4.192 10.447 7.828 1.00 85.31 93 LYS A O 1
ATOM 777 N N . VAL A 1 94 ? -1.947 10.307 7.975 1.00 80.62 94 VAL A N 1
ATOM 778 C CA . VAL A 1 94 ? -1.730 9.503 6.772 1.00 80.62 94 VAL A CA 1
ATOM 779 C C . VAL A 1 94 ? -1.557 8.054 7.138 1.00 80.62 94 VAL A C 1
ATOM 781 O O . VAL A 1 94 ? -0.780 7.775 8.079 1.00 80.62 94 VAL A O 1
#

Mean predicted aligned error: 5.6 Å

pLDDT: mean 89.97, std 14.49, range [37.41, 98.31]